Protein AF-M5Q264-F1 (afdb_monomer_lite)

InterPro domains:
  IPR046882 Small protein found in certain Dnd DNA modification systems [PF20306] (6-53)

Structure (mmCIF, N/CA/C/O backbone):
data_AF-M5Q264-F1
#
_entry.id   AF-M5Q264-F1
#
loop_
_atom_site.group_PDB
_atom_site.id
_atom_site.type_symbol
_atom_site.label_atom_id
_atom_site.label_alt_id
_atom_site.label_comp_id
_atom_site.label_asym_id
_atom_site.label_entity_id
_atom_site.label_seq_id
_atom_site.pdbx_PDB_ins_code
_atom_site.Cartn_x
_atom_site.Cartn_y
_atom_site.Cartn_z
_atom_site.occupancy
_atom_site.B_iso_or_equiv
_atom_site.auth_seq_id
_atom_site.auth_comp_id
_atom_si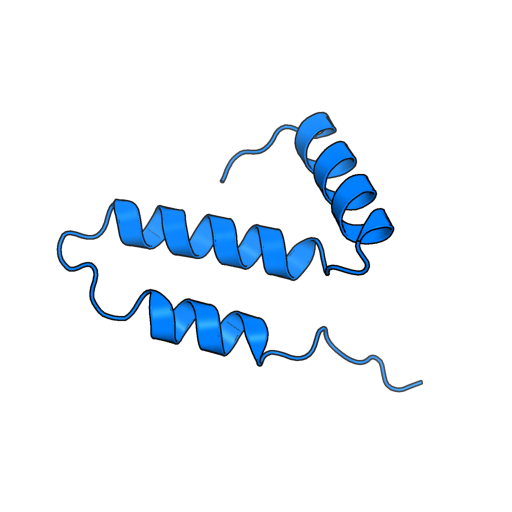te.auth_asym_id
_atom_site.auth_atom_id
_atom_site.pdbx_PDB_model_num
ATOM 1 N N . MET A 1 1 ? 7.033 -7.054 5.839 1.00 67.12 1 MET A N 1
ATOM 2 C CA . MET A 1 1 ? 7.436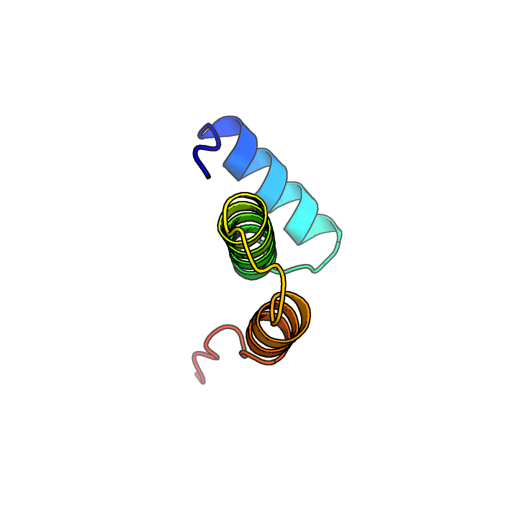 -6.043 6.843 1.00 67.12 1 MET A CA 1
ATOM 3 C C . MET A 1 1 ? 7.011 -6.571 8.205 1.00 67.12 1 MET A C 1
ATOM 5 O O . MET A 1 1 ? 5.881 -7.031 8.299 1.00 67.12 1 MET A O 1
ATOM 9 N N . ASN A 1 2 ? 7.887 -6.575 9.213 1.00 72.94 2 ASN A N 1
ATOM 10 C CA . ASN A 1 2 ? 7.523 -7.004 10.571 1.00 72.94 2 ASN A CA 1
ATOM 11 C C . ASN A 1 2 ? 7.194 -5.766 11.408 1.00 72.94 2 ASN A C 1
ATOM 13 O O . ASN A 1 2 ? 8.065 -5.225 12.074 1.00 72.94 2 ASN A O 1
ATOM 17 N N . LEU A 1 3 ? 5.951 -5.294 11.308 1.00 79.50 3 LEU A N 1
ATOM 18 C CA . LEU A 1 3 ? 5.407 -4.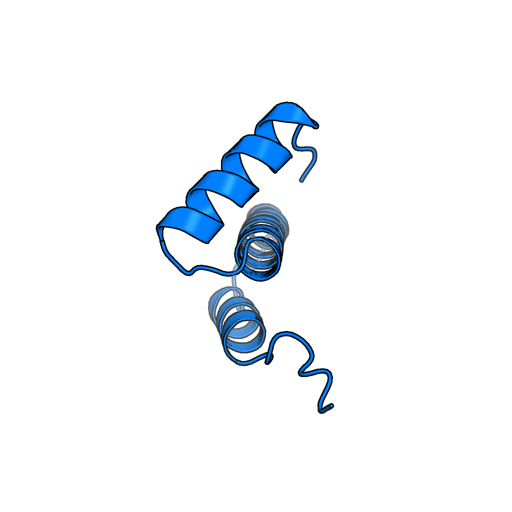292 12.227 1.00 79.50 3 LEU A CA 1
ATOM 19 C C . LEU A 1 3 ? 4.961 -4.993 13.514 1.00 79.50 3 LEU A C 1
ATOM 21 O O . LEU A 1 3 ? 4.363 -6.078 13.434 1.00 79.50 3 LEU A O 1
ATOM 25 N N . SER A 1 4 ? 5.221 -4.378 14.666 1.00 89.38 4 SER A N 1
ATOM 26 C CA . SER A 1 4 ? 4.691 -4.853 15.947 1.00 89.38 4 SER A CA 1
ATOM 27 C C . SER A 1 4 ? 3.167 -4.727 15.965 1.00 89.38 4 SER A C 1
ATOM 29 O O . SER A 1 4 ? 2.569 -4.045 15.130 1.00 89.38 4 SER A O 1
ATOM 31 N N . THR A 1 5 ? 2.510 -5.395 16.910 1.00 88.56 5 THR A N 1
ATOM 32 C CA . THR A 1 5 ? 1.047 -5.319 17.047 1.00 88.56 5 THR A CA 1
ATOM 33 C C . THR A 1 5 ? 0.572 -3.886 17.306 1.00 88.56 5 THR A C 1
ATOM 35 O O . THR A 1 5 ? -0.400 -3.457 16.686 1.00 88.56 5 THR A O 1
ATOM 38 N N . ASP A 1 6 ? 1.284 -3.131 18.145 1.00 92.31 6 ASP A N 1
ATOM 39 C CA . ASP A 1 6 ? 1.002 -1.715 18.408 1.00 92.31 6 ASP A CA 1
ATOM 40 C C . ASP A 1 6 ? 1.178 -0.839 17.164 1.00 92.31 6 ASP A C 1
ATOM 42 O O . ASP A 1 6 ? 0.289 -0.057 16.837 1.00 92.31 6 ASP A O 1
ATOM 46 N N . ASP A 1 7 ? 2.253 -1.041 16.397 1.00 89.75 7 ASP A N 1
ATOM 47 C CA . ASP A 1 7 ? 2.482 -0.299 15.151 1.00 89.75 7 ASP A CA 1
ATOM 48 C C . ASP A 1 7 ? 1.377 -0.563 14.119 1.00 89.75 7 ASP A C 1
ATOM 50 O O . ASP A 1 7 ? 0.937 0.345 13.413 1.00 89.75 7 ASP A O 1
ATOM 54 N N . LYS A 1 8 ? 0.893 -1.811 14.033 1.00 88.25 8 LYS A N 1
ATOM 55 C CA . LYS A 1 8 ? -0.228 -2.173 13.151 1.00 88.25 8 LYS A CA 1
ATOM 56 C C . LYS A 1 8 ? -1.528 -1.501 13.581 1.00 88.25 8 LYS A C 1
ATOM 58 O O . LYS A 1 8 ? -2.284 -1.076 12.714 1.00 88.25 8 LYS A O 1
ATOM 63 N N . ARG A 1 9 ? -1.786 -1.412 14.890 1.00 92.06 9 ARG A N 1
ATOM 64 C CA . ARG A 1 9 ? -2.967 -0.727 15.434 1.00 92.06 9 ARG A CA 1
ATOM 65 C C . ARG A 1 9 ? -2.925 0.766 15.154 1.00 92.06 9 ARG A C 1
ATOM 67 O O . ARG A 1 9 ? -3.888 1.295 14.616 1.00 92.06 9 ARG A O 1
ATOM 74 N N . LEU A 1 10 ? -1.798 1.414 15.438 1.00 93.44 10 LEU A N 1
ATOM 75 C CA . LEU A 1 10 ? -1.623 2.835 15.156 1.00 93.44 10 LEU A CA 1
ATOM 76 C C . LEU A 1 10 ? -1.787 3.131 13.658 1.00 93.44 10 LEU A C 1
ATOM 78 O O . LEU A 1 10 ? -2.446 4.098 13.284 1.00 93.44 10 LEU A O 1
ATOM 82 N N . LEU A 1 11 ? -1.229 2.281 12.791 1.00 90.69 11 LEU A N 1
ATOM 83 C CA . LEU A 1 11 ? -1.400 2.410 11.346 1.00 90.69 11 LEU A CA 1
ATOM 84 C C . LEU A 1 11 ? -2.871 2.296 10.928 1.00 90.69 11 LEU A C 1
ATOM 86 O O . LEU A 1 11 ? -3.305 3.068 10.076 1.00 90.69 11 LEU A O 1
ATOM 90 N N . ASP A 1 12 ? -3.619 1.349 11.497 1.00 91.75 12 ASP A N 1
A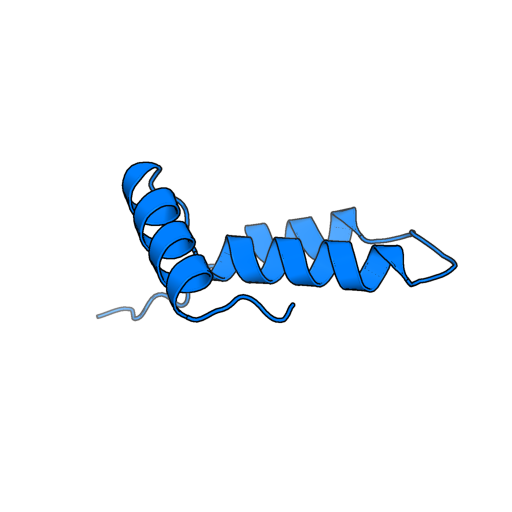TOM 91 C CA . ASP A 1 12 ? -5.046 1.175 11.209 1.00 91.75 12 ASP A CA 1
ATOM 92 C C . ASP A 1 12 ? -5.855 2.412 11.620 1.00 91.75 12 ASP A C 1
ATOM 94 O O . ASP A 1 12 ? -6.589 2.954 10.793 1.00 91.75 12 ASP A O 1
ATOM 98 N N . GLU A 1 13 ? -5.630 2.938 12.829 1.00 94.19 13 GLU A N 1
ATOM 99 C CA . GLU A 1 13 ? -6.303 4.153 13.306 1.00 94.19 13 GLU A CA 1
ATOM 100 C C . GLU A 1 13 ? -5.993 5.372 12.427 1.00 94.19 13 GLU A C 1
ATOM 102 O O . GLU A 1 13 ? -6.898 6.121 12.053 1.00 94.19 13 GLU A O 1
ATOM 107 N N . LEU A 1 14 ? -4.728 5.563 12.042 1.00 93.06 14 LEU A N 1
ATOM 108 C CA . LEU A 1 14 ? -4.332 6.646 11.138 1.00 93.06 14 LEU A CA 1
ATOM 109 C C . LEU A 1 14 ? -4.969 6.480 9.753 1.00 93.06 14 LEU A C 1
ATOM 111 O O . LEU A 1 14 ? -5.463 7.443 9.165 1.00 93.06 14 LEU A O 1
ATOM 115 N N . CYS A 1 15 ? -4.996 5.257 9.226 1.00 92.75 15 CYS A N 1
ATOM 116 C CA . CYS A 1 15 ? -5.626 4.968 7.942 1.00 92.75 15 CYS A CA 1
ATOM 117 C C . CYS A 1 15 ? -7.128 5.279 7.978 1.00 92.75 15 CYS A C 1
ATOM 119 O O . CYS A 1 15 ? -7.631 5.935 7.064 1.00 92.75 15 CYS A O 1
ATOM 121 N N . GLN A 1 16 ? -7.825 4.896 9.049 1.00 91.19 16 GLN A N 1
ATOM 122 C CA . GLN A 1 16 ? -9.242 5.207 9.245 1.00 91.19 16 GLN A CA 1
ATOM 123 C C . GLN A 1 16 ? -9.502 6.718 9.318 1.00 91.19 16 GLN A C 1
ATOM 125 O O . GLN A 1 16 ? -10.404 7.203 8.634 1.00 91.19 16 GLN A O 1
ATOM 130 N N . GLN A 1 17 ? -8.685 7.473 10.062 1.00 93.19 17 GLN A N 1
ATOM 131 C CA . GLN A 1 17 ? -8.815 8.935 10.181 1.00 93.19 17 GLN A CA 1
ATOM 132 C C . GLN A 1 17 ? -8.703 9.662 8.834 1.00 93.19 17 GLN A C 1
ATOM 134 O O . GLN A 1 17 ? -9.369 10.672 8.612 1.00 93.19 17 GLN A O 1
ATOM 139 N N . HIS A 1 18 ? -7.887 9.138 7.919 1.00 90.69 18 HIS A N 1
ATOM 140 C CA . HIS A 1 18 ? -7.668 9.726 6.598 1.00 90.69 18 HIS A CA 1
ATOM 141 C C . HIS A 1 18 ? -8.495 9.067 5.479 1.00 90.69 18 HIS A C 1
ATOM 143 O O . HIS A 1 18 ? -8.326 9.421 4.311 1.00 90.69 18 HIS A O 1
ATOM 149 N N . GLY A 1 19 ? -9.381 8.115 5.803 1.00 87.62 19 GLY A N 1
ATOM 150 C CA . GLY A 1 19 ? -10.192 7.397 4.812 1.00 87.62 19 GLY A CA 1
ATOM 151 C C . GLY A 1 19 ? -9.371 6.519 3.858 1.00 87.62 19 GLY A C 1
ATOM 152 O O . GLY A 1 19 ? -9.777 6.269 2.722 1.00 87.62 19 GLY A O 1
ATOM 153 N N . VAL A 1 20 ? -8.197 6.065 4.296 1.00 88.44 20 VAL A N 1
ATOM 154 C CA . VAL A 1 20 ? -7.272 5.231 3.525 1.00 88.44 20 VAL A CA 1
ATOM 155 C C . VAL A 1 20 ? -7.413 3.771 3.962 1.00 88.44 20 VAL A C 1
ATOM 157 O O . VAL A 1 20 ? -7.617 3.467 5.130 1.00 88.44 20 VAL A O 1
ATOM 160 N N . SER A 1 21 ? -7.288 2.822 3.033 1.00 89.25 21 SER A N 1
ATOM 161 C CA . SER A 1 21 ? -7.299 1.396 3.384 1.00 89.25 21 SER A CA 1
ATOM 162 C C . SER A 1 21 ? -5.951 0.956 3.965 1.00 89.25 21 SER A C 1
ATOM 164 O O . SER A 1 21 ? -4.968 0.871 3.222 1.00 89.25 21 SER A O 1
ATOM 166 N N . ALA A 1 22 ? -5.919 0.579 5.248 1.00 89.25 22 ALA A N 1
ATOM 167 C CA . ALA A 1 22 ? -4.719 0.064 5.918 1.00 89.25 22 ALA A CA 1
ATOM 168 C C . ALA A 1 22 ? -4.097 -1.133 5.178 1.00 89.25 22 ALA A C 1
ATOM 170 O O . ALA A 1 22 ? -2.882 -1.200 4.993 1.00 89.25 22 ALA A O 1
ATOM 171 N N . GLU A 1 23 ? -4.929 -2.033 4.643 1.00 88.88 23 GLU A N 1
ATOM 172 C CA . GLU A 1 23 ? -4.471 -3.168 3.834 1.00 88.88 23 GLU A CA 1
ATOM 173 C C . GLU A 1 23 ? -3.690 -2.723 2.586 1.00 88.88 23 GLU A C 1
ATOM 175 O O . GLU A 1 23 ? -2.641 -3.289 2.266 1.00 88.88 23 GLU A O 1
ATOM 180 N N . LYS A 1 24 ? -4.170 -1.685 1.887 1.00 89.06 24 LYS A N 1
ATOM 181 C CA . LYS A 1 24 ? -3.477 -1.143 0.711 1.00 89.06 24 LYS A CA 1
ATOM 182 C C . LYS A 1 24 ? -2.159 -0.502 1.114 1.00 89.06 24 LYS A C 1
ATOM 184 O O . LYS A 1 24 ? -1.160 -0.748 0.450 1.00 89.06 24 LYS A O 1
ATOM 189 N N . VAL A 1 25 ? -2.131 0.257 2.207 1.00 89.56 25 VAL A N 1
ATOM 190 C CA . VAL A 1 25 ? -0.901 0.884 2.719 1.00 89.56 25 VAL A CA 1
ATOM 191 C C . VAL A 1 25 ? 0.142 -0.171 3.080 1.00 89.56 25 VAL A C 1
ATOM 193 O O . VAL A 1 25 ? 1.286 -0.073 2.644 1.00 89.56 25 VAL A O 1
ATOM 196 N N . LEU A 1 26 ? -0.256 -1.234 3.781 1.00 89.94 26 LEU A N 1
ATOM 197 C CA . LEU A 1 26 ? 0.632 -2.351 4.108 1.00 89.94 26 LEU A CA 1
ATOM 198 C C . LEU A 1 26 ? 1.179 -3.046 2.856 1.00 89.94 26 LEU A C 1
ATOM 200 O O . LEU A 1 26 ? 2.375 -3.343 2.798 1.00 89.94 26 LEU A O 1
ATOM 204 N N . LYS A 1 27 ? 0.333 -3.278 1.843 1.00 89.94 27 LYS A N 1
ATOM 205 C CA . LYS A 1 27 ? 0.757 -3.842 0.552 1.00 89.94 27 LYS A CA 1
ATOM 206 C C . LYS A 1 27 ? 1.743 -2.921 -0.167 1.00 89.94 27 LYS A C 1
ATOM 208 O O . LYS A 1 27 ? 2.791 -3.394 -0.589 1.00 89.94 27 LYS A O 1
ATOM 213 N N . LEU A 1 28 ? 1.461 -1.618 -0.242 1.00 90.44 28 LEU A N 1
ATOM 214 C CA . LEU A 1 28 ? 2.354 -0.628 -0.858 1.00 90.44 28 LEU A CA 1
ATOM 215 C C . LEU A 1 28 ? 3.724 -0.614 -0.165 1.00 90.44 28 LEU A C 1
ATOM 217 O O . LEU A 1 28 ? 4.746 -0.726 -0.838 1.00 90.44 28 LEU A O 1
ATOM 221 N N . LEU A 1 29 ? 3.753 -0.548 1.170 1.00 89.31 29 LEU A N 1
ATOM 222 C CA . LEU A 1 29 ? 4.991 -0.563 1.958 1.00 89.31 29 LEU A CA 1
ATOM 223 C C . LEU A 1 29 ? 5.782 -1.864 1.765 1.00 89.31 29 LEU A C 1
ATOM 225 O O . LEU A 1 29 ? 7.005 -1.835 1.622 1.00 89.31 29 LEU A O 1
ATOM 229 N N . ALA A 1 30 ? 5.099 -3.011 1.731 1.00 88.38 30 ALA A N 1
ATOM 230 C CA . ALA A 1 30 ? 5.735 -4.298 1.472 1.00 88.38 30 ALA A CA 1
ATOM 231 C C . ALA A 1 30 ? 6.336 -4.368 0.062 1.00 88.38 30 ALA A C 1
ATOM 233 O O . ALA A 1 30 ? 7.461 -4.840 -0.086 1.00 88.38 30 ALA A O 1
ATOM 234 N N . THR A 1 31 ? 5.621 -3.868 -0.948 1.00 89.19 31 THR A N 1
ATOM 235 C CA . THR A 1 31 ? 6.091 -3.820 -2.337 1.00 89.19 31 THR A CA 1
ATOM 236 C C . THR A 1 31 ? 7.281 -2.887 -2.501 1.00 89.19 31 THR A C 1
ATOM 238 O O . THR A 1 31 ? 8.257 -3.285 -3.123 1.00 89.19 31 THR A O 1
ATOM 241 N N . VAL A 1 32 ? 7.261 -1.683 -1.919 1.00 86.44 32 VAL A N 1
ATOM 242 C CA . VAL A 1 32 ? 8.433 -0.790 -1.954 1.00 86.44 32 VAL A CA 1
ATOM 243 C C . VAL A 1 32 ? 9.643 -1.497 -1.352 1.00 86.44 32 VAL A C 1
ATOM 245 O O . VAL A 1 32 ? 10.665 -1.603 -2.023 1.00 86.44 32 VAL A O 1
ATOM 248 N N . ARG A 1 33 ? 9.489 -2.088 -0.161 1.00 85.62 33 ARG A N 1
ATOM 249 C CA . ARG A 1 33 ? 10.569 -2.814 0.514 1.00 85.62 33 ARG A CA 1
ATOM 250 C C . ARG A 1 33 ? 11.108 -3.973 -0.322 1.00 85.62 33 ARG A C 1
ATOM 252 O O . ARG A 1 33 ? 12.313 -4.145 -0.410 1.00 85.62 33 ARG A O 1
ATOM 259 N N . ASP A 1 34 ? 10.240 -4.765 -0.945 1.00 85.81 34 ASP A N 1
ATOM 260 C CA . ASP A 1 34 ? 10.650 -5.887 -1.801 1.00 85.81 34 ASP A CA 1
ATOM 261 C C . ASP A 1 34 ? 11.470 -5.423 -3.018 1.00 85.81 34 ASP A C 1
ATOM 263 O O . ASP A 1 34 ? 12.446 -6.065 -3.406 1.00 85.81 34 ASP A O 1
ATOM 267 N N . TYR A 1 35 ? 11.119 -4.265 -3.584 1.00 85.12 35 TYR A N 1
ATOM 268 C CA . TYR A 1 35 ? 11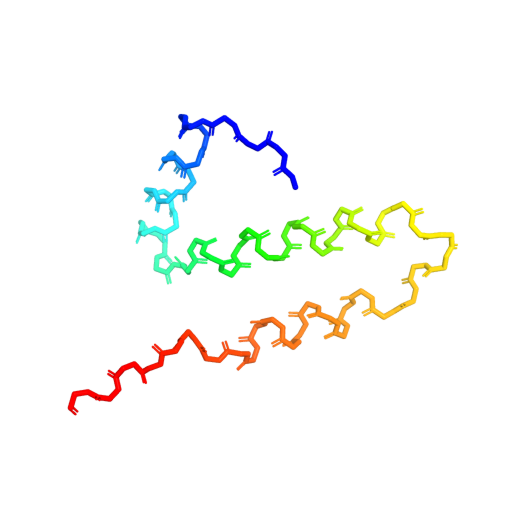.837 -3.666 -4.707 1.00 85.12 35 TYR A CA 1
ATOM 269 C C . TYR A 1 35 ? 13.091 -2.882 -4.288 1.00 85.12 35 TYR A C 1
ATOM 271 O O . TYR A 1 35 ? 13.988 -2.727 -5.114 1.00 85.12 35 TYR A O 1
ATOM 279 N N . GLU A 1 36 ? 13.200 -2.423 -3.036 1.00 79.44 36 GLU A N 1
ATOM 280 C CA . GLU A 1 36 ? 14.429 -1.820 -2.491 1.00 79.44 36 GLU A CA 1
ATOM 281 C C . GLU A 1 36 ? 15.594 -2.819 -2.457 1.00 79.44 36 GLU A C 1
ATOM 283 O O . GLU A 1 36 ? 16.739 -2.428 -2.669 1.00 79.44 36 GLU A O 1
ATOM 288 N N . PHE A 1 37 ? 15.306 -4.109 -2.253 1.00 70.19 37 PHE A N 1
ATOM 289 C CA . PHE A 1 37 ? 16.317 -5.173 -2.240 1.00 70.19 37 PHE A CA 1
ATOM 290 C C . PHE A 1 37 ? 16.578 -5.803 -3.619 1.00 70.19 37 PHE A C 1
ATOM 292 O O . PHE A 1 37 ? 17.489 -6.620 -3.753 1.00 70.19 37 PHE A O 1
ATOM 299 N N . LYS A 1 38 ? 15.810 -5.445 -4.658 1.00 73.88 38 LYS A N 1
ATOM 300 C CA . LYS A 1 38 ? 15.992 -5.980 -6.016 1.00 73.88 38 LYS A CA 1
ATOM 301 C C . LYS A 1 38 ? 16.924 -5.083 -6.831 1.00 73.88 38 LYS A C 1
ATOM 303 O O . LYS A 1 38 ? 16.625 -3.924 -7.096 1.00 73.88 38 LYS A O 1
ATOM 308 N N . GLU A 1 39 ? 18.023 -5.669 -7.308 1.00 62.69 39 GLU A N 1
ATOM 309 C CA . GLU A 1 39 ? 19.103 -5.019 -8.077 1.00 62.69 39 GLU A CA 1
ATOM 310 C C . GLU A 1 39 ? 18.614 -4.283 -9.347 1.00 62.69 39 GLU A C 1
ATOM 312 O O . GLU A 1 39 ? 19.244 -3.337 -9.815 1.00 62.69 39 GLU A O 1
ATOM 317 N N . ARG A 1 40 ? 17.437 -4.650 -9.879 1.00 64.44 40 ARG A N 1
ATOM 318 C CA . ARG A 1 40 ? 16.745 -3.926 -10.957 1.00 64.44 40 ARG A CA 1
ATOM 319 C C . ARG A 1 40 ? 15.416 -3.362 -10.455 1.00 64.44 40 ARG A C 1
ATOM 321 O O . ARG A 1 40 ? 14.383 -4.022 -10.521 1.00 64.44 40 ARG A O 1
ATOM 328 N N . ARG A 1 41 ? 15.432 -2.103 -10.011 1.00 64.25 41 ARG A N 1
ATOM 329 C CA . ARG A 1 41 ? 14.268 -1.301 -9.567 1.00 64.25 41 ARG A CA 1
ATOM 330 C C . ARG A 1 41 ? 13.241 -0.964 -10.668 1.00 64.25 41 ARG A C 1
ATOM 332 O O . ARG A 1 41 ? 12.528 0.036 -10.587 1.00 64.25 41 ARG A O 1
ATOM 339 N N . THR A 1 42 ? 13.144 -1.754 -11.727 1.00 75.31 42 THR A N 1
ATOM 340 C CA . THR A 1 42 ? 12.172 -1.522 -12.800 1.00 75.31 42 THR A CA 1
ATOM 341 C C . THR A 1 42 ? 10.840 -2.181 -12.455 1.00 75.31 42 THR A C 1
ATOM 343 O O . THR A 1 42 ? 10.808 -3.345 -12.071 1.00 75.31 42 THR A O 1
ATOM 346 N N . GLY A 1 43 ? 9.735 -1.444 -12.594 1.00 79.44 43 GLY A N 1
ATOM 347 C CA . GLY A 1 43 ? 8.378 -1.976 -12.403 1.00 79.44 43 GLY A CA 1
ATOM 348 C C . GLY A 1 43 ? 7.760 -1.760 -11.018 1.00 79.44 43 GLY A C 1
ATOM 349 O O . GLY A 1 43 ? 6.610 -2.138 -10.826 1.00 79.44 43 GLY A O 1
ATOM 350 N N . VAL A 1 44 ? 8.455 -1.103 -10.075 1.00 85.38 44 VAL A N 1
ATOM 351 C CA . VAL A 1 44 ? 7.867 -0.774 -8.758 1.00 85.38 44 VAL A CA 1
ATOM 352 C C . VAL A 1 44 ? 6.604 0.074 -8.918 1.00 85.38 44 VAL A C 1
ATOM 354 O O . VAL A 1 44 ? 5.571 -0.252 -8.353 1.00 85.38 44 VAL A O 1
ATOM 357 N N . TYR A 1 45 ? 6.637 1.106 -9.765 1.00 85.94 45 TYR A N 1
ATOM 358 C CA . TYR A 1 45 ? 5.473 1.960 -10.017 1.00 85.94 45 TYR A CA 1
ATOM 359 C C . TYR A 1 45 ? 4.301 1.207 -10.645 1.00 85.94 45 TYR A C 1
ATOM 361 O O . TYR A 1 45 ? 3.156 1.530 -10.345 1.00 85.94 45 TYR A O 1
ATOM 369 N N . ASP A 1 46 ? 4.575 0.206 -11.481 1.00 87.50 46 ASP A N 1
ATOM 370 C CA . ASP A 1 46 ? 3.537 -0.621 -12.094 1.00 87.50 46 ASP A CA 1
ATOM 371 C C . ASP A 1 46 ? 2.845 -1.485 -11.029 1.00 87.50 46 ASP A C 1
ATOM 373 O O . ASP A 1 46 ? 1.628 -1.413 -10.864 1.00 87.50 46 ASP A O 1
ATOM 377 N N . ALA A 1 47 ? 3.632 -2.153 -10.178 1.00 86.94 47 ALA A N 1
ATOM 378 C CA . ALA A 1 47 ? 3.123 -2.918 -9.041 1.00 86.94 47 ALA A CA 1
ATOM 379 C C . ALA A 1 47 ? 2.323 -2.047 -8.052 1.00 86.94 47 ALA A C 1
ATOM 381 O O . ALA A 1 47 ? 1.235 -2.432 -7.618 1.00 86.94 47 ALA A O 1
ATOM 382 N N . LEU A 1 48 ? 2.812 -0.842 -7.729 1.00 88.50 48 LEU A N 1
ATOM 383 C CA . LEU A 1 48 ? 2.080 0.107 -6.881 1.00 88.50 48 LEU A CA 1
ATOM 384 C C . LEU A 1 48 ? 0.751 0.524 -7.530 1.00 88.50 48 LEU A C 1
ATOM 386 O O . LEU A 1 48 ? -0.270 0.625 -6.846 1.00 88.50 48 LEU A O 1
ATOM 390 N N . ARG A 1 49 ? 0.734 0.730 -8.850 1.00 87.56 49 ARG A N 1
ATOM 391 C CA . ARG A 1 49 ? -0.472 1.113 -9.591 1.00 87.56 49 ARG A CA 1
ATOM 392 C C . ARG A 1 49 ? -1.520 0.000 -9.584 1.00 87.56 49 ARG A C 1
ATOM 394 O O . ARG A 1 49 ? -2.701 0.297 -9.407 1.00 87.56 49 ARG A O 1
ATOM 401 N N . GLU A 1 50 ? -1.106 -1.256 -9.706 1.00 89.19 50 GLU A N 1
ATOM 402 C CA . GLU A 1 50 ? -2.004 -2.415 -9.615 1.00 89.19 50 GLU A CA 1
ATOM 403 C C . GLU A 1 50 ? -2.596 -2.592 -8.203 1.00 89.19 50 GLU A C 1
ATOM 405 O O . GLU A 1 50 ? -3.785 -2.900 -8.057 1.00 89.19 50 GLU A O 1
ATOM 410 N N . ILE A 1 51 ? -1.827 -2.296 -7.148 1.00 87.62 51 ILE A N 1
ATOM 411 C CA . ILE A 1 51 ? -2.326 -2.289 -5.758 1.00 87.62 51 ILE A CA 1
ATOM 412 C C . ILE A 1 51 ? -3.387 -1.200 -5.556 1.00 87.62 51 ILE A C 1
ATOM 414 O O . ILE A 1 51 ? -4.406 -1.429 -4.897 1.00 87.62 51 ILE A O 1
ATOM 418 N N . LEU A 1 52 ? -3.180 -0.016 -6.139 1.00 85.06 52 LEU A N 1
ATOM 419 C CA . LEU A 1 52 ? -4.146 1.081 -6.057 1.00 85.06 52 LEU A CA 1
ATOM 420 C C . LEU A 1 52 ? -5.439 0.767 -6.822 1.00 85.06 52 LEU A C 1
ATOM 422 O O . LEU A 1 52 ? -6.524 1.020 -6.287 1.00 85.06 52 LEU A O 1
ATOM 426 N N . LYS A 1 53 ? -5.328 0.180 -8.023 1.00 85.00 53 LYS A N 1
ATOM 427 C CA . LYS A 1 53 ? -6.466 -0.234 -8.866 1.00 85.00 53 LYS A CA 1
ATOM 428 C C . LYS A 1 53 ? -7.261 -1.401 -8.288 1.00 85.00 53 LYS A C 1
ATOM 430 O O . LYS A 1 53 ? -8.464 -1.481 -8.530 1.00 85.00 53 LYS A O 1
ATOM 435 N N . SER A 1 54 ? -6.620 -2.293 -7.533 1.00 79.88 54 SER A N 1
ATOM 436 C CA . SER A 1 54 ? -7.315 -3.396 -6.872 1.00 79.88 54 SER A CA 1
ATOM 437 C C . SER A 1 54 ? -8.406 -2.843 -5.957 1.00 79.88 54 SER A C 1
ATOM 439 O O . SER A 1 54 ? -8.144 -2.064 -5.035 1.00 79.88 54 SER A O 1
ATOM 441 N N . LYS A 1 55 ? -9.662 -3.206 -6.224 1.00 66.62 55 LYS A N 1
ATOM 442 C CA . LYS A 1 55 ? -10.777 -2.840 -5.350 1.00 66.62 55 LYS A CA 1
ATOM 443 C C . LYS A 1 55 ? -10.611 -3.630 -4.044 1.00 66.62 55 LYS A C 1
ATOM 445 O O . LYS A 1 55 ? -10.370 -4.834 -4.132 1.00 66.62 55 LYS A O 1
ATOM 450 N N . PRO A 1 56 ? -10.693 -3.003 -2.851 1.00 60.28 56 PRO A N 1
ATOM 451 C CA . PRO A 1 56 ? -10.848 -3.788 -1.630 1.00 60.28 56 PRO A CA 1
ATOM 452 C C . PRO A 1 56 ? -12.102 -4.625 -1.858 1.00 60.28 56 PRO A C 1
ATOM 454 O O . PRO A 1 56 ? -13.108 -4.052 -2.278 1.00 60.28 56 PRO A O 1
ATOM 457 N N . GLY A 1 57 ? -11.989 -5.951 -1.746 1.00 54.00 57 GLY A N 1
ATOM 458 C CA . GLY A 1 57 ? -13.039 -6.891 -2.128 1.00 54.00 57 GLY A CA 1
ATOM 459 C C . GLY A 1 57 ? -14.392 -6.372 -1.669 1.00 54.00 57 GLY A C 1
ATOM 460 O O . GLY A 1 57 ? -14.689 -6.364 -0.478 1.00 54.00 57 GLY A O 1
ATOM 461 N N . GLY A 1 58 ? -15.172 -5.862 -2.623 1.00 45.28 58 GLY A N 1
ATOM 462 C CA . GLY A 1 58 ? -16.549 -5.508 -2.379 1.00 45.28 58 GLY A CA 1
ATOM 463 C C . GLY A 1 58 ? -17.248 -6.825 -2.138 1.00 45.28 58 GLY A C 1
ATOM 464 O O . GLY A 1 58 ? -17.557 -7.532 -3.093 1.00 45.28 58 GLY A O 1
ATOM 465 N N . ALA A 1 59 ? -17.459 -7.164 -0.871 1.00 46.16 59 ALA A N 1
ATOM 466 C CA . ALA A 1 59 ? -18.625 -7.934 -0.507 1.00 46.16 59 ALA A CA 1
ATOM 467 C C . ALA A 1 59 ? -19.825 -7.104 -0.979 1.00 46.16 59 ALA A C 1
ATOM 469 O O . ALA A 1 59 ? -20.271 -6.179 -0.303 1.00 46.16 59 ALA A O 1
ATOM 470 N N . SER A 1 60 ? -20.266 -7.364 -2.209 1.00 41.31 60 SER A N 1
ATOM 471 C CA . SER A 1 60 ? -21.630 -7.077 -2.618 1.00 41.31 60 SER A CA 1
ATOM 472 C C . SER A 1 60 ? -22.524 -7.845 -1.648 1.00 41.31 60 SER A C 1
ATOM 474 O O . SER A 1 60 ? -22.534 -9.074 -1.662 1.00 41.31 60 SER A O 1
ATOM 476 N N . SER A 1 61 ? -23.154 -7.106 -0.734 1.00 36.22 61 SER A N 1
ATOM 477 C CA . SER A 1 61 ? -24.404 -7.523 -0.094 1.00 36.22 61 SER A CA 1
ATOM 478 C C . SER A 1 61 ? -25.541 -7.440 -1.105 1.00 36.22 61 SER A C 1
ATOM 480 O O . SER A 1 61 ? -25.420 -6.607 -2.036 1.00 36.22 61 SER A O 1
#

Organism: NCBI:txid1262666

Sequence (61 aa):
MNLSTDDKRLLDELCQQHGVSAEKVLKLLATVRDYEFKERRTGVYDALREILKSKPGGASS

Secondary structure (DSSP, 8-state):
----HHHHHHHHHHHHHTT--HHHHHHHHHHHHHHHTSS--TTHHHHHHHHHHSPP-----

R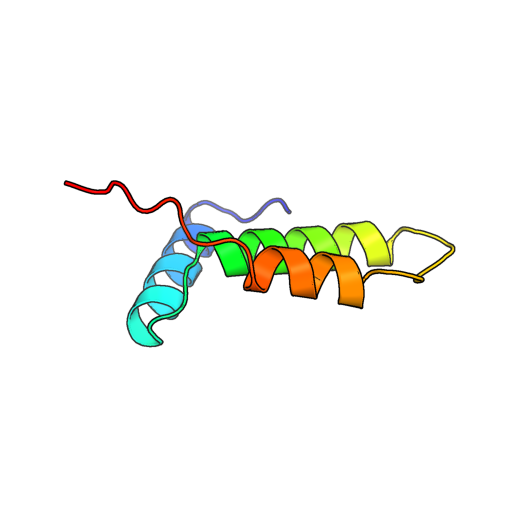adius of gyration: 13.4 Å; chains: 1; bounding box: 44×18×31 Å

pLDDT: mean 81.33, std 13.9, range [36.22, 94.19]

Foldseek 3Di:
DDDDPVRLVVLCVVCVVVVHDSVLVVQLVVLVVVLVPDPDNPCSVVSNVVSVVDDPPPPPD